Protein 3V2O (pdb70)

Foldseek 3Di:
DDLLVCLLVLVVPVNVVVVVVDVQQQPADPQQDGSLLSNLLNLNLVSNVVSVVVDYDQQGATPQRHGSLLSNLLVLSLSSNVVSLVVVHDQADAGNVQDGSLQSNLVNLNQSSNLVSVVSPHDQCDDGPVRDGSLRSNVVVVSVSNNCSNVVSVVVVD/DDDDDDDDDDD

CATH classification: 1.25.40.20

Solvent-accessible surface area: 8352 Å² total; per-residue (Å²): 129,60,10,18,55,4,0,7,99,28,68,67,133,134,0,31,81,77,32,147,90,106,122,14,10,51,93,77,37,97,95,15,8,2,0,2,0,29,0,0,8,80,21,48,82,66,0,0,86,45,0,40,136,68,51,7,52,21,103,66,53,7,144,11,89,36,18,1,3,5,1,0,0,11,102,22,73,40,89,0,0,84,36,0,18,105,50,55,19,80,14,44,66,59,14,185,43,20,1,10,3,4,2,0,0,0,46,30,70,44,42,53,1,0,94,30,0,8,140,49,47,3,59,4,67,52,95,11,146,25,45,17,27,3,28,61,4,0,83,83,67,45,59,190,71,0,24,110,22,0,84,32,47,43,133,168,119,180,106,17,101,22,44,153,8,49,88,99,180

Organism: Homo sapiens (NCBI:txid9606)

Nearest PDB structures (foldseek):
  4lg6-assembly1_A  TM=1.005E+00  e=7.736E-24  Homo sapiens
  4qqi-assembly1_A  TM=9.821E-01  e=3.806E-22  Homo sapiens
  3uxg-assembly1_A  TM=9.848E-01  e=5.861E-18  Homo sapiens
  3v30-assembly1_A  TM=9.761E-01  e=9.876E-17  Homo sapiens
  5op1-assembly1_A  TM=9.640E-01  e=2.325E-11  synthetic construct

GO terms:
  GO:0043254 regulation of protein-containing complex assembly (P, IDA)
  GO:0031625 ubiquitin protein ligase binding (F, IDA)
  GO:0042826 histone deacetylase binding (F, IDA)
  GO:1990393 3M complex (C, IDA)
  GO:0050750 low-density lipoprotein particle receptor binding (F, IPI)
  GO:0005515 protein binding (F, IPI)
  GO:0042826 histone deacetylase binding (F, IPI)
  GO:0005886 plasma membrane (C, IDA)
  GO:0005829 cytosol (C, IDA)
  GO:0016020 membrane (C, IDA)
  GO:0032991 protein-containing complex (C, IDA)
  GO:0019901 protein kinase binding 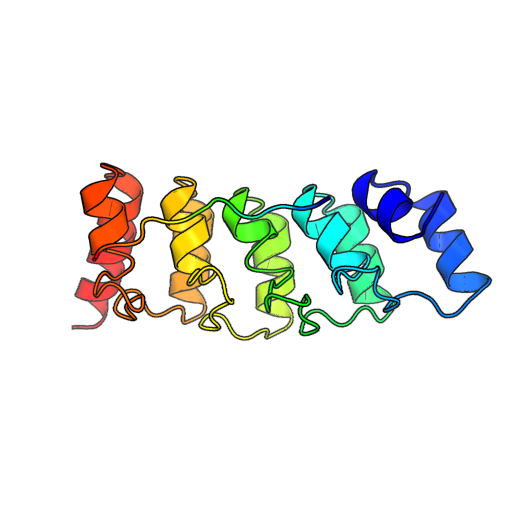(F, IPI)

Structure (mmCIF, N/CA/C/O backbone):
data_3V2O
#
_entry.id   3V2O
#
_cell.length_a   38.266
_cell.length_b   49.569
_cell.length_c   41.059
_cell.angle_alpha   90.000
_cell.angle_beta   97.520
_cell.angle_gamma   90.000
#
_symmetry.space_group_name_H-M   'P 1 21 1'
#
loop_
_entity.id
_entity.type
_entity.pdbx_description
1 polymer 'Ankyrin repeat family A protein 2'
2 polymer 'Low-density lipoprotein receptor-related protein 2'
3 water water
#
loop_
_atom_site.group_PDB
_atom_site.id
_atom_site.type_symbol
_atom_site.label_atom_id
_atom_site.label_alt_id
_atom_site.label_comp_id
_atom_site.label_asym_id
_atom_site.label_entity_id
_atom_site.label_seq_id
_atom_site.pdbx_PDB_ins_code
_atom_site.Cartn_x
_atom_site.Cartn_y
_atom_site.Cartn_z
_atom_site.occupancy
_atom_site.B_iso_or_equiv
_atom_site.auth_seq_id
_atom_site.auth_comp_id
_atom_site.auth_asym_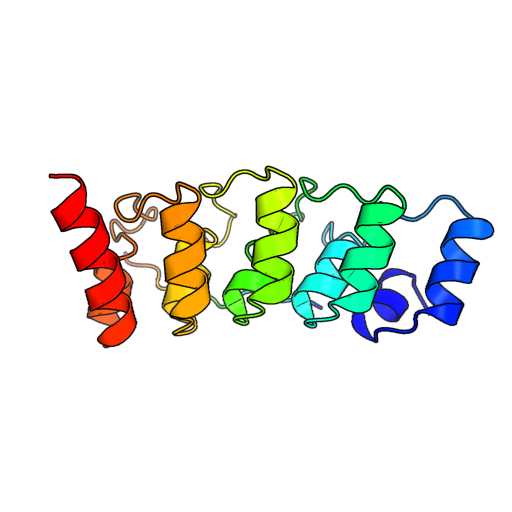id
_atom_site.auth_atom_id
_atom_site.pdbx_PDB_model_num
ATOM 1 N N . LEU A 1 21 ? 10.252 2.710 27.499 1.00 48.19 151 LEU A N 1
ATOM 2 C CA . LEU A 1 21 ? 9.398 2.578 26.276 1.00 47.25 151 LEU A CA 1
ATOM 3 C C . LEU A 1 21 ? 8.171 3.470 26.366 1.00 46.20 151 LEU A C 1
ATOM 4 O O . LEU A 1 21 ? 7.471 3.479 27.389 1.00 45.95 151 LEU A O 1
ATOM 9 N N . SER A 1 22 ? 7.908 4.204 25.286 1.00 44.94 152 SER A N 1
ATOM 10 C CA . SER A 1 22 ? 6.791 5.129 25.246 1.00 43.56 152 SER A CA 1
ATOM 11 C C . SER A 1 22 ? 5.497 4.391 25.530 1.00 41.91 152 SER A C 1
ATOM 12 O O . SER A 1 22 ? 5.404 3.180 25.322 1.00 41.84 152 SER A O 1
ATOM 15 N N . VAL A 1 23 ? 4.501 5.120 26.013 1.00 40.40 153 VAL A N 1
ATOM 16 C CA . VAL A 1 23 ? 3.198 4.535 26.286 1.00 38.59 153 VAL A CA 1
ATOM 17 C C . VAL A 1 23 ? 2.580 3.919 25.014 1.00 37.69 153 VAL A C 1
ATOM 18 O O . VAL A 1 23 ? 1.856 2.924 25.081 1.00 36.99 153 VAL A O 1
ATOM 22 N N . HIS A 1 24 ? 2.902 4.490 23.858 1.00 36.79 154 HIS A N 1
ATOM 23 C CA . HIS A 1 24 ? 2.410 3.971 22.576 1.00 36.31 154 HIS A CA 1
ATOM 24 C C . HIS A 1 24 ? 2.955 2.584 22.313 1.00 36.18 154 HIS A C 1
ATOM 25 O O . HIS A 1 24 ? 2.217 1.667 21.942 1.00 34.67 154 HIS A O 1
ATOM 32 N N . GLN A 1 25 ? 4.254 2.444 22.547 1.00 37.33 155 GLN A N 1
ATOM 33 C CA . GLN A 1 25 ? 4.938 1.186 22.367 1.00 37.79 155 GLN A CA 1
ATOM 34 C C . GLN A 1 25 ? 4.489 0.137 23.358 1.00 37.38 155 GLN A C 1
ATOM 35 O O . GLN A 1 25 ? 4.230 -0.999 22.965 1.00 37.45 155 GLN A O 1
ATOM 41 N N . LEU A 1 26 ? 4.364 0.514 24.629 1.00 36.82 156 LEU A N 1
ATOM 42 C CA . LEU A 1 26 ? 3.842 -0.421 25.629 1.00 36.53 156 LEU A CA 1
ATOM 43 C C . LEU A 1 26 ? 2.482 -0.944 25.203 1.00 35.12 156 LEU A C 1
ATOM 44 O O . LEU A 1 26 ? 2.228 -2.145 25.312 1.00 35.31 156 LEU A O 1
ATOM 49 N N . ALA A 1 27 ? 1.632 -0.052 24.681 1.00 34.04 157 ALA A N 1
ATOM 50 C CA . ALA A 1 27 ? 0.306 -0.420 24.199 1.00 33.16 157 ALA A CA 1
ATOM 51 C C . ALA A 1 27 ? 0.355 -1.403 23.021 1.00 33.08 157 ALA A C 1
ATOM 52 O O . ALA A 1 27 ? -0.338 -2.421 23.022 1.00 32.97 157 ALA A O 1
ATOM 54 N N . ALA A 1 28 ? 1.195 -1.103 22.033 1.00 33.24 158 ALA A N 1
ATOM 55 C CA . ALA A 1 28 ? 1.344 -1.930 20.846 1.00 33.69 158 ALA A CA 1
ATOM 56 C C . ALA A 1 28 ? 1.823 -3.344 21.168 1.00 34.03 158 ALA A C 1
ATOM 57 O O . ALA A 1 28 ? 1.490 -4.283 20.463 1.00 33.64 158 ALA A O 1
ATOM 59 N N . GLN A 1 29 ? 2.615 -3.487 22.225 1.00 35.09 159 GLN A N 1
ATOM 60 C CA . GLN A 1 29 ? 3.172 -4.793 22.599 1.00 36.65 159 GLN A CA 1
ATOM 61 C C . GLN A 1 29 ? 2.325 -5.572 23.604 1.00 36.79 159 GLN A C 1
ATOM 62 O O . GLN A 1 29 ? 2.619 -6.732 23.890 1.00 37.11 159 GLN A O 1
ATOM 68 N N . GLY A 1 30 ? 1.269 -4.948 24.119 1.00 36.55 160 GLY A N 1
ATOM 69 C CA . GLY A 1 30 ? 0.398 -5.599 25.096 1.00 37.71 160 GLY A CA 1
ATOM 70 C C . GLY A 1 30 ? 1.065 -5.800 26.450 1.00 38.72 160 GLY A C 1
ATOM 71 O O . GLY A 1 30 ? 0.785 -6.778 27.148 1.00 38.55 160 GLY A O 1
ATOM 72 N N . GLU A 1 31 ? 1.945 -4.864 26.802 1.00 39.47 161 GLU A N 1
ATOM 73 C CA . GLU A 1 31 ? 2.681 -4.867 28.067 1.00 41.17 161 GLU A CA 1
ATOM 74 C C . GLU A 1 31 ? 1.835 -4.294 29.196 1.00 41.17 161 GLU A C 1
ATOM 75 O O . GLU A 1 31 ? 2.076 -3.179 29.663 1.00 41.10 161 GLU A O 1
ATOM 81 N N . MET A 1 32 ? 0.867 -5.084 29.646 1.00 41.87 162 MET A N 1
ATOM 82 C CA . MET A 1 32 ? -0.147 -4.615 30.570 1.00 42.52 162 MET A CA 1
ATOM 83 C C . MET A 1 32 ? 0.436 -4.041 31.855 1.00 42.75 162 MET A C 1
ATOM 84 O O . MET A 1 32 ? -0.031 -3.011 32.317 1.00 42.90 162 MET A O 1
ATOM 89 N N . LEU A 1 33 ? 1.455 -4.689 32.427 1.00 43.25 163 LEU A N 1
ATOM 90 C CA . LEU A 1 33 ? 2.033 -4.207 33.688 1.00 43.33 163 LEU A CA 1
ATOM 91 C C . LEU A 1 33 ? 2.611 -2.815 33.575 1.00 43.11 163 LEU A C 1
ATOM 92 O O . LEU A 1 33 ? 2.176 -1.918 34.283 1.00 43.23 163 LEU A O 1
ATOM 97 N N . TYR A 1 34 ? 3.593 -2.651 32.690 1.00 43.23 164 TYR A N 1
ATOM 98 C CA . TYR A 1 34 ? 4.311 -1.386 32.508 1.00 43.35 164 TYR A CA 1
ATOM 99 C C . TYR A 1 34 ? 3.396 -0.267 32.057 1.00 42.84 164 TYR A C 1
ATOM 100 O O . TYR A 1 34 ? 3.643 0.902 32.356 1.00 42.36 164 TYR A O 1
ATOM 109 N N . LEU A 1 35 ? 2.373 -0.633 31.292 1.00 42.28 165 LEU A N 1
ATOM 110 C CA . LEU A 1 35 ? 1.400 0.326 30.807 1.00 42.22 165 LEU A CA 1
ATOM 111 C C . LEU A 1 35 ? 0.492 0.798 31.940 1.00 42.83 165 LEU A C 1
ATOM 112 O O . LEU A 1 35 ? 0.211 1.985 32.062 1.00 42.73 165 LEU A O 1
ATOM 117 N N . ALA A 1 36 ? 0.041 -0.131 32.772 1.00 43.89 166 ALA A N 1
ATOM 118 C CA . ALA A 1 36 ? -0.801 0.222 33.909 1.00 45.10 166 ALA A CA 1
ATOM 119 C C . ALA A 1 36 ? -0.051 1.076 34.920 1.00 46.39 166 ALA A C 1
ATOM 120 O O . ALA A 1 36 ? -0.645 1.935 35.576 1.00 46.63 166 ALA A O 1
ATOM 122 N N . THR A 1 37 ? 1.252 0.825 35.041 1.00 47.98 167 THR A N 1
ATOM 123 C CA . THR A 1 37 ? 2.139 1.590 35.922 1.00 49.18 167 THR A CA 1
ATOM 124 C C . THR A 1 37 ? 2.246 3.036 35.451 1.00 50.11 167 THR A C 1
ATOM 125 O O . THR A 1 37 ? 2.148 3.978 36.250 1.00 50.33 167 THR A O 1
ATOM 129 N N . ARG A 1 38 ? 2.441 3.192 34.144 1.00 50.77 168 ARG A N 1
ATOM 130 C CA . ARG A 1 38 ? 2.704 4.488 33.542 1.00 51.85 168 ARG A CA 1
ATOM 131 C C . ARG A 1 38 ? 1.504 5.435 33.626 1.00 52.09 168 ARG A C 1
ATOM 132 O O . ARG A 1 38 ? 1.678 6.645 33.772 1.00 52.23 168 ARG A O 1
ATOM 140 N N . ILE A 1 39 ? 0.296 4.879 33.542 1.00 52.53 169 ILE A N 1
ATOM 141 C CA . ILE A 1 39 ? -0.932 5.672 33.643 1.00 53.07 169 ILE A CA 1
ATOM 142 C C . ILE A 1 39 ? -1.103 6.246 35.052 1.00 54.17 169 ILE A C 1
ATOM 143 O O . ILE A 1 39 ? -1.776 7.256 35.231 1.00 54.54 169 ILE A O 1
ATOM 148 N N . GLU A 1 40 ? -0.481 5.602 36.039 1.00 55.44 170 GLU A N 1
ATOM 149 C CA . GLU A 1 40 ? -0.440 6.099 37.422 1.00 56.58 170 GLU A CA 1
ATOM 150 C C . GLU A 1 40 ? 0.490 7.304 37.548 1.00 57.03 170 GLU A C 1
ATOM 151 O O . GLU A 1 40 ? 0.070 8.383 37.955 1.00 57.25 170 GLU A O 1
ATOM 157 N N . GLN A 1 41 ? 1.760 7.094 37.196 1.00 57.36 171 GLN A N 1
ATOM 158 C CA . GLN A 1 41 ? 2.823 8.087 37.365 1.00 57.84 171 GLN A CA 1
ATOM 159 C C . GLN A 1 41 ? 2.507 9.432 36.706 1.00 57.66 171 GLN A C 1
ATOM 160 O O . GLN A 1 41 ? 2.720 10.491 37.305 1.00 58.30 171 GLN A O 1
ATOM 162 N N . GLU A 1 42 ? 1.992 9.381 35.480 1.00 57.00 172 GLU A N 1
ATOM 163 C CA . GLU A 1 42 ? 1.722 10.586 34.703 1.00 56.63 172 GLU A CA 1
ATOM 164 C C . GLU A 1 42 ? 0.342 10.500 34.042 1.00 55.64 172 GLU A C 1
ATOM 165 O O . GLU A 1 42 ? -0.174 9.400 33.824 1.00 55.55 172 GLU A O 1
ATOM 171 N N . ASN A 1 43 ? -0.268 11.650 33.751 1.00 54.71 173 ASN A N 1
ATOM 172 C CA . ASN A 1 43 ? -1.509 11.656 32.975 1.00 53.47 173 ASN A CA 1
ATOM 173 C C . ASN A 1 43 ? -1.186 11.677 31.483 1.00 52.12 173 ASN A C 1
ATOM 174 O O . ASN A 1 43 ? -1.038 12.749 30.878 1.00 52.56 173 ASN A O 1
ATOM 179 N N . VAL A 1 44 ? -1.074 10.485 30.901 1.00 50.00 174 VAL A N 1
ATOM 180 C CA . VAL A 1 44 ? -0.611 10.343 29.522 1.00 48.27 174 VAL A CA 1
ATOM 181 C C . VAL A 1 44 ? -1.498 9.434 28.678 1.00 46.72 174 VAL A C 1
ATOM 182 O O . VAL A 1 44 ? -1.146 9.103 27.548 1.00 46.38 174 VAL A O 1
ATOM 186 N N . ILE A 1 45 ? -2.644 9.034 29.214 1.00 45.19 175 ILE A N 1
ATOM 187 C CA . ILE A 1 45 ? -3.497 8.096 28.504 1.00 43.95 175 ILE A CA 1
ATOM 188 C C . ILE A 1 45 ? -3.899 8.576 27.086 1.00 42.94 175 ILE A C 1
ATOM 189 O O . ILE A 1 45 ? -3.963 7.777 26.153 1.00 42.42 175 ILE A O 1
ATOM 194 N N . ASN A 1 46 ? -4.137 9.872 26.920 1.00 42.18 176 ASN A N 1
ATOM 195 C CA . ASN A 1 46 ? -4.556 10.380 25.621 1.00 41.37 176 ASN A CA 1
ATOM 196 C C . ASN A 1 46 ? -3.472 11.152 24.900 1.00 41.26 176 ASN A C 1
ATOM 197 O O . ASN A 1 46 ? -3.743 11.838 23.916 1.00 41.16 176 ASN A O 1
ATOM 202 N N . HIS A 1 47 ? -2.243 11.025 25.382 1.00 41.11 177 HIS A N 1
ATOM 203 C CA . HIS A 1 47 ? -1.113 11.685 24.752 1.00 41.69 177 HIS A CA 1
ATOM 204 C C . HIS A 1 47 ? -0.899 11.150 23.353 1.00 41.11 177 HIS A C 1
ATOM 205 O O . HIS A 1 47 ? -0.816 9.941 23.143 1.00 40.86 177 HIS A O 1
ATOM 212 N N . THR A 1 48 ? -0.832 12.069 22.399 1.00 40.61 178 THR A N 1
ATOM 213 C CA . THR A 1 48 ? -0.622 11.713 21.017 1.00 40.30 178 THR A CA 1
ATOM 214 C C . THR A 1 48 ? 0.865 11.717 20.695 1.00 40.32 178 THR A C 1
ATOM 215 O O . THR A 1 48 ? 1.654 12.423 21.335 1.00 40.88 178 THR A O 1
ATOM 219 N N . ASP A 1 49 ? 1.255 10.904 19.721 1.00 39.53 179 ASP A N 1
ATOM 220 C CA . ASP A 1 49 ? 2.603 10.968 19.168 1.00 38.88 179 ASP A CA 1
ATOM 221 C C . ASP A 1 49 ? 2.627 11.950 17.997 1.00 38.45 179 ASP A C 1
ATOM 222 O O . ASP A 1 49 ? 1.645 12.646 17.743 1.00 38.10 179 ASP A O 1
ATOM 227 N N . GLU A 1 50 ? 3.739 11.990 17.275 1.00 38.76 180 GLU A N 1
ATOM 228 C CA . GLU A 1 50 ? 3.918 12.947 16.185 1.00 38.64 180 GLU A CA 1
ATOM 229 C C . GLU A 1 50 ? 2.855 12.853 15.081 1.00 38.24 180 GLU A C 1
ATOM 230 O O . GLU A 1 50 ? 2.591 13.829 14.371 1.00 38.46 180 GLU A O 1
ATOM 232 N N . GLU A 1 51 ? 2.245 11.683 14.939 1.00 37.17 181 GLU A N 1
ATOM 233 C CA . GLU A 1 51 ? 1.297 11.448 13.860 1.00 36.85 181 GLU A CA 1
ATOM 234 C C . GLU A 1 51 ? -0.142 11.505 14.402 1.00 35.58 181 GLU A C 1
ATOM 235 O O . GLU A 1 51 ? -1.126 11.189 13.704 1.00 34.69 181 GLU A O 1
ATOM 241 N N . GLY A 1 52 ? -0.239 11.949 15.657 1.00 34.72 182 GLY A N 1
ATOM 242 C CA . GLY A 1 52 ? -1.522 12.178 16.318 1.00 33.30 182 GLY A CA 1
ATOM 243 C C . GLY A 1 52 ? -2.152 10.919 16.864 1.00 31.87 182 GLY A C 1
ATOM 244 O O . GLY A 1 52 ? -3.312 10.933 17.271 1.00 31.46 182 GLY A O 1
ATOM 245 N N . PHE A 1 53 ? -1.380 9.835 16.889 1.00 31.16 183 PHE A N 1
ATOM 246 C CA . PHE A 1 53 ? -1.885 8.542 17.323 1.00 30.50 183 PHE A CA 1
ATOM 247 C C . PHE A 1 53 ? -1.885 8.438 18.840 1.00 29.61 183 PHE A C 1
ATOM 248 O O . PHE A 1 53 ? -0.905 8.748 19.487 1.00 29.20 183 PHE A O 1
ATOM 256 N N . THR A 1 54 ? -3.010 8.007 19.392 1.00 28.78 184 THR A N 1
ATOM 257 C CA . THR A 1 54 ? -3.144 7.785 20.815 1.00 28.03 184 THR A CA 1
ATOM 258 C C . THR A 1 54 ? -2.674 6.352 21.124 1.00 28.23 184 THR A C 1
ATOM 259 O O . THR A 1 54 ? -2.576 5.531 20.212 1.00 27.58 184 THR A O 1
ATOM 263 N N . PRO A 1 55 ? -2.351 6.044 22.402 1.00 28.45 185 PRO A N 1
ATOM 264 C CA . PRO A 1 55 ? -1.945 4.654 22.700 1.00 28.05 185 PRO A CA 1
ATOM 265 C C . PRO A 1 55 ? -3.008 3.661 22.272 1.00 27.33 185 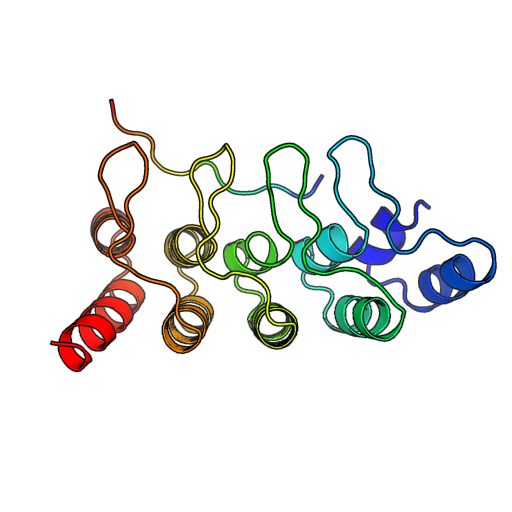PRO A C 1
ATOM 266 O O . PRO A 1 55 ? -2.687 2.579 21.785 1.00 26.34 185 PRO A O 1
ATOM 270 N N . LEU A 1 56 ? -4.270 4.040 22.455 1.00 26.48 186 LEU A N 1
ATOM 271 C CA . LEU A 1 56 ? -5.390 3.236 22.015 1.00 27.12 186 LEU A CA 1
ATOM 272 C C . LEU A 1 56 ? -5.321 2.888 20.528 1.00 26.99 186 LEU A C 1
ATOM 273 O O . LEU A 1 56 ? -5.685 1.774 20.128 1.00 26.28 186 LEU A O 1
ATOM 278 N N . MET A 1 57 ? -4.869 3.844 19.711 1.00 27.82 187 MET A N 1
ATOM 279 C CA . MET A 1 57 ? -4.797 3.620 18.272 1.00 28.28 187 MET A CA 1
ATOM 280 C C . MET A 1 57 ? -3.723 2.584 17.971 1.00 28.73 187 MET A C 1
ATOM 281 O O . MET A 1 57 ? -3.954 1.667 17.183 1.00 28.36 187 MET A O 1
ATOM 286 N N . TRP A 1 58 ? -2.564 2.729 18.621 1.00 29.09 188 TRP A N 1
ATOM 287 C CA . TRP A 1 58 ? -1.488 1.739 18.556 1.00 29.73 188 TRP A CA 1
ATOM 288 C C . TRP A 1 58 ? -1.910 0.329 18.998 1.00 29.79 188 TRP A C 1
ATOM 289 O O . TRP A 1 58 ? -1.461 -0.674 18.424 1.00 30.08 188 TRP A O 1
ATOM 300 N N . ALA A 1 59 ? -2.756 0.266 20.031 1.00 29.59 189 ALA A N 1
ATOM 301 C CA . ALA A 1 59 ? -3.235 -0.990 20.563 1.00 28.71 189 ALA A CA 1
ATOM 302 C C . ALA A 1 59 ? -4.188 -1.638 19.574 1.00 28.40 189 ALA A C 1
ATOM 303 O O . ALA A 1 59 ? -4.122 -2.852 19.347 1.00 27.73 189 ALA A O 1
ATOM 305 N N . ALA A 1 60 ? -5.083 -0.820 19.005 1.00 27.75 190 ALA A N 1
ATOM 306 C CA . ALA A 1 60 ? -6.033 -1.281 17.997 1.00 27.33 190 ALA A CA 1
ATOM 307 C C . ALA A 1 60 ? -5.275 -1.785 16.778 1.00 27.16 190 ALA A C 1
ATOM 308 O O . ALA A 1 60 ? -5.572 -2.862 16.254 1.00 27.17 190 ALA A O 1
ATOM 310 N N . ALA A 1 61 ? -4.249 -1.040 16.366 1.00 26.76 191 ALA A N 1
ATOM 311 C CA . ALA A 1 61 ? -3.487 -1.393 15.170 1.00 27.07 191 ALA A CA 1
ATOM 312 C C . ALA A 1 61 ? -2.795 -2.746 15.295 1.00 27.56 191 ALA A C 1
ATOM 313 O O . ALA A 1 61 ? -2.541 -3.410 14.285 1.00 27.72 191 ALA A O 1
ATOM 315 N N . HIS A 1 62 ? -2.482 -3.137 16.531 1.00 28.28 192 HIS A N 1
ATOM 316 C CA . HIS A 1 62 ? -1.750 -4.376 16.788 1.00 29.63 192 HIS A CA 1
ATOM 317 C C . HIS A 1 62 ? -2.607 -5.461 17.425 1.00 29.34 192 HIS A C 1
ATOM 318 O O . HIS A 1 62 ? -2.082 -6.457 17.914 1.00 30.19 192 HIS A O 1
ATOM 325 N N . GLY A 1 63 ? -3.923 -5.270 17.402 1.00 29.10 193 GLY A N 1
ATOM 326 C CA . GLY A 1 63 ? -4.860 -6.287 17.884 1.00 28.81 193 GLY A CA 1
ATOM 327 C C . GLY A 1 63 ? -4.638 -6.719 19.320 1.00 29.70 193 GLY A C 1
ATOM 328 O O . GLY A 1 63 ? -4.749 -7.904 19.652 1.00 29.61 193 GLY A O 1
ATOM 329 N N . GLN A 1 64 ? -4.338 -5.743 20.172 1.00 30.01 194 GLN A N 1
ATOM 330 C CA . GLN A 1 64 ? -4.142 -5.970 21.596 1.00 30.33 194 GLN A CA 1
ATOM 331 C C . GLN A 1 64 ? -5.467 -5.767 22.353 1.00 30.51 194 GLN A C 1
ATOM 332 O O . GLN A 1 64 ? -5.711 -4.711 22.942 1.00 30.60 194 GLN A O 1
ATOM 338 N N . ILE A 1 65 ? -6.315 -6.791 22.320 1.00 31.08 195 ILE A N 1
ATOM 339 C CA . ILE A 1 65 ? -7.649 -6.730 22.929 1.00 31.79 195 ILE A CA 1
ATOM 340 C C . ILE A 1 65 ? -7.548 -6.322 24.394 1.00 32.02 195 ILE A C 1
ATOM 341 O O . ILE A 1 65 ? -8.214 -5.396 24.822 1.00 31.92 195 ILE A O 1
ATOM 346 N N . ALA A 1 66 ? -6.677 -6.982 25.154 1.00 33.24 196 ALA A N 1
ATOM 347 C CA . ALA A 1 66 ? -6.605 -6.752 26.597 1.00 33.20 196 ALA A CA 1
ATOM 348 C C . ALA A 1 66 ? -6.267 -5.304 26.886 1.00 32.66 196 ALA A C 1
ATOM 349 O O . ALA A 1 66 ? -6.877 -4.670 27.748 1.00 32.69 196 ALA A O 1
ATOM 351 N N . VAL A 1 67 ? -5.317 -4.776 26.129 1.00 31.82 197 VAL A N 1
ATOM 352 C CA . VAL A 1 67 ? -4.875 -3.405 26.293 1.00 31.28 197 VAL A CA 1
ATOM 353 C C . VAL A 1 67 ? -5.957 -2.399 25.901 1.00 31.28 197 VAL A C 1
ATOM 354 O O . VAL A 1 67 ? -6.111 -1.373 26.558 1.00 30.89 197 VAL A O 1
ATOM 358 N N . VAL A 1 68 ? -6.689 -2.700 24.832 1.00 31.57 198 VAL A N 1
ATOM 359 C CA . VAL A 1 68 ? -7.738 -1.817 24.364 1.00 32.21 198 VAL A CA 1
ATOM 360 C C . VAL A 1 68 ? -8.757 -1.712 25.483 1.00 33.40 198 VAL A C 1
ATOM 361 O O . VAL A 1 68 ? -9.133 -0.609 25.873 1.00 33.49 198 VAL A O 1
ATOM 365 N N . GLU A 1 69 ? -9.141 -2.859 26.037 1.00 34.62 199 GLU A N 1
ATOM 366 C CA . GLU A 1 69 ? -10.056 -2.891 27.172 1.00 37.09 199 GLU A CA 1
ATOM 367 C C . GLU A 1 69 ? -9.540 -2.092 28.357 1.00 36.81 199 GLU A C 1
ATOM 368 O O . GLU A 1 69 ? -10.257 -1.261 28.893 1.00 38.17 199 GLU A O 1
ATOM 374 N N . PHE A 1 70 ? -8.299 -2.322 28.750 1.00 36.58 200 PHE A N 1
ATOM 375 C CA . PHE A 1 70 ? -7.700 -1.559 29.830 1.00 36.58 200 PHE A CA 1
ATOM 376 C C . PHE A 1 70 ? -7.753 -0.051 29.572 1.00 35.94 200 PHE A C 1
ATOM 377 O O . PHE A 1 70 ? -8.170 0.703 30.444 1.00 35.65 200 PHE A O 1
ATOM 385 N N . LEU A 1 71 ? -7.331 0.382 28.383 1.00 35.16 201 LEU A N 1
ATOM 386 C CA . LEU A 1 71 ? -7.305 1.808 28.041 1.00 34.59 201 LEU A CA 1
ATOM 387 C C . LEU A 1 71 ? -8.697 2.459 28.070 1.00 34.86 201 LEU A C 1
ATOM 388 O O . LEU A 1 71 ? -8.874 3.536 28.647 1.00 35.23 201 LEU A O 1
ATOM 393 N N . LEU A 1 72 ? -9.677 1.812 27.450 1.00 34.67 202 LEU A N 1
ATOM 394 C CA . LEU A 1 72 ? -11.037 2.348 27.423 1.00 35.21 202 LEU A CA 1
ATOM 395 C C . LEU A 1 72 ? -11.606 2.455 28.836 1.00 36.85 202 LEU A C 1
ATOM 396 O O . LEU A 1 72 ? -12.287 3.433 29.176 1.00 36.87 202 LEU A O 1
ATOM 401 N N . GLN A 1 73 ? -11.308 1.447 29.655 1.00 38.00 203 GLN A N 1
ATOM 402 C CA . GLN A 1 73 ? -11.739 1.424 31.047 1.00 39.51 203 GLN A CA 1
ATOM 403 C C . GLN A 1 73 ? -11.064 2.485 31.891 1.00 39.50 203 GLN A C 1
ATOM 404 O O . GLN A 1 73 ? -11.599 2.865 32.927 1.00 40.41 203 GLN A O 1
ATOM 410 N N . ASN A 1 74 ? -9.918 2.983 31.434 1.00 38.79 204 ASN A N 1
ATOM 411 C CA . ASN A 1 74 ? -9.159 3.982 32.179 1.00 38.95 204 ASN A CA 1
ATOM 412 C C . ASN A 1 74 ? -9.056 5.382 31.560 1.00 38.77 204 ASN A C 1
ATOM 413 O O . ASN A 1 74 ? -8.140 6.146 31.880 1.00 38.96 204 ASN A O 1
ATOM 418 N N . GLY A 1 75 ? -10.026 5.732 30.717 1.00 37.97 205 GLY A N 1
ATOM 419 C CA . GLY A 1 75 ? -10.182 7.114 30.252 1.00 38.12 205 GLY A CA 1
ATOM 420 C C . GLY A 1 75 ? -9.741 7.458 28.841 1.00 37.82 205 GLY A C 1
ATOM 421 O O . GLY A 1 75 ? -9.792 8.632 28.452 1.00 38.06 205 GLY A O 1
ATOM 422 N N . ALA A 1 76 ? -9.318 6.453 28.071 1.00 37.15 206 ALA A N 1
ATOM 423 C CA . ALA A 1 76 ? -8.864 6.676 26.691 1.00 36.37 206 ALA A CA 1
ATOM 424 C C . ALA A 1 76 ? -10.037 7.049 25.793 1.00 35.83 206 ALA A C 1
ATOM 425 O O . ALA A 1 76 ? -11.059 6.360 25.782 1.00 35.71 206 ALA A O 1
ATOM 427 N N . ASP A 1 77 ? -9.872 8.134 25.045 1.00 35.44 207 ASP A N 1
ATOM 428 C CA . ASP A 1 77 ? -10.915 8.634 24.150 1.00 35.21 207 ASP A CA 1
ATOM 429 C C . ASP A 1 77 ? -10.838 7.937 22.789 1.00 34.20 207 ASP A C 1
ATOM 430 O O . ASP A 1 77 ? -9.864 8.120 22.063 1.00 33.56 207 ASP A O 1
ATOM 435 N N . PRO A 1 78 ? -11.870 7.132 22.452 1.00 33.75 208 PRO A N 1
ATOM 436 C CA . PRO A 1 78 ? -11.935 6.375 21.202 1.00 33.80 208 PRO A CA 1
ATOM 437 C C . PRO A 1 78 ? -12.250 7.229 19.964 1.00 33.92 208 PRO A C 1
ATOM 438 O O . PRO A 1 78 ? -12.081 6.767 18.832 1.00 33.34 208 PRO A O 1
ATOM 442 N N . GLN A 1 79 ? -12.698 8.461 20.175 1.00 34.74 209 GLN A N 1
ATOM 443 C CA . GLN A 1 79 ? -13.071 9.330 19.069 1.00 35.10 209 GLN A CA 1
ATOM 444 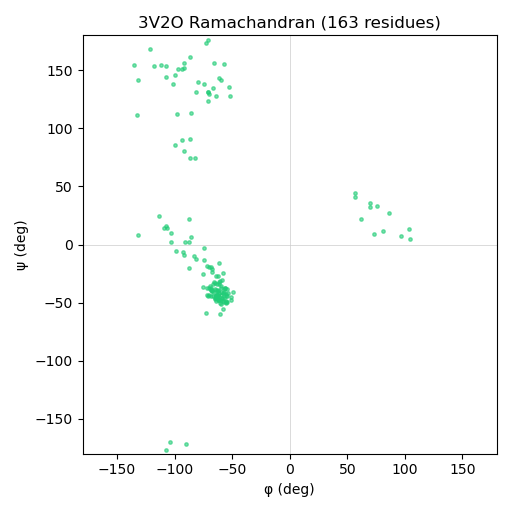C C . GLN A 1 79 ? -11.934 10.210 18.577 1.00 34.71 209 GLN A C 1
ATOM 445 O O . GLN A 1 79 ? -12.073 10.848 17.542 1.00 34.93 209 GLN A O 1
ATOM 451 N N . LEU A 1 80 ? -10.812 10.233 19.299 1.00 34.20 210 LEU A N 1
ATOM 452 C CA . LEU A 1 80 ? -9.651 11.028 18.885 1.00 34.17 210 LEU A CA 1
ATOM 453 C C . LEU A 1 80 ? -9.035 10.507 17.604 1.00 33.65 210 LEU A C 1
ATOM 454 O O . LEU A 1 80 ? -8.849 9.310 17.450 1.00 33.03 210 LEU A O 1
ATOM 459 N N . LEU A 1 81 ? -8.714 11.410 16.683 1.00 33.73 211 LEU A N 1
ATOM 460 C CA . LEU A 1 81 ? -8.244 10.993 15.364 1.00 33.44 211 LEU A CA 1
ATOM 461 C C . LEU A 1 81 ? -6.790 11.346 15.138 1.00 33.46 211 LEU A C 1
ATOM 462 O O . LEU A 1 81 ? -6.272 12.272 15.741 1.00 33.81 211 LEU A O 1
ATOM 467 N N . GLY A 1 82 ? -6.142 10.595 14.258 1.00 33.37 212 GLY A N 1
ATOM 468 C CA . GLY A 1 82 ? -4.781 10.904 13.835 1.00 33.65 212 GLY A CA 1
ATOM 469 C C . GLY A 1 82 ? -4.748 12.141 12.946 1.00 34.68 212 GLY A C 1
ATOM 470 O O . GLY A 1 82 ? -5.789 12.713 12.605 1.00 34.26 212 GLY A O 1
ATOM 471 N N . LYS A 1 83 ? -3.537 12.548 12.580 1.00 35.30 213 LYS A N 1
ATOM 472 C CA . LYS A 1 83 ? -3.293 13.743 11.781 1.00 36.62 213 LYS A CA 1
ATOM 473 C C . LYS A 1 83 ? -3.992 13.652 10.414 1.00 36.02 213 LYS A C 1
ATOM 474 O O . LYS A 1 83 ? -4.561 14.640 9.932 1.00 36.46 213 LYS A O 1
ATOM 480 N N . GLY A 1 84 ? -3.947 12.461 9.813 1.00 34.93 214 GLY A N 1
ATOM 481 C CA . GLY A 1 84 ? -4.640 12.182 8.557 1.00 34.22 214 GLY A CA 1
ATOM 482 C C . GLY A 1 84 ? -6.069 11.734 8.783 1.00 33.54 214 GLY A C 1
ATOM 483 O O . GLY A 1 84 ? -6.654 11.084 7.918 1.00 32.88 214 GLY A O 1
ATOM 484 N N . ARG A 1 85 ? -6.616 12.089 9.948 1.00 32.82 215 ARG A N 1
ATOM 485 C CA . ARG A 1 85 ? -7.951 11.664 10.401 1.00 32.59 215 ARG A CA 1
ATOM 486 C C . ARG A 1 85 ? -8.130 10.138 10.589 1.00 31.13 215 ARG A C 1
ATOM 487 O O . ARG A 1 85 ? -9.258 9.635 10.588 1.00 30.50 215 ARG A O 1
ATOM 495 N N . GLU A 1 86 ? -7.027 9.413 10.765 1.00 30.34 216 GLU A N 1
ATOM 496 C CA . GLU A 1 86 ? -7.076 7.980 11.101 1.00 29.87 216 GLU A CA 1
ATOM 497 C C . GLU A 1 86 ? -7.814 7.747 12.412 1.00 29.08 216 GLU A C 1
ATOM 498 O O . GLU A 1 86 ? -7.666 8.523 13.345 1.00 30.10 216 GLU A O 1
ATOM 504 N N . SER A 1 87 ? -8.597 6.674 12.484 1.00 27.71 217 SER A N 1
ATOM 505 C CA . SER A 1 87 ? -9.316 6.313 13.698 1.00 26.12 217 SER A CA 1
ATOM 506 C C . SER A 1 87 ? -8.852 4.943 14.206 1.00 25.49 217 SER A C 1
ATOM 507 O O . SER A 1 87 ? -8.372 4.108 13.422 1.00 25.28 217 SER A O 1
ATOM 510 N N . ALA A 1 88 ? -8.979 4.727 15.515 1.00 24.97 218 ALA A N 1
ATOM 511 C CA . ALA A 1 88 ? -8.805 3.399 16.118 1.00 24.58 218 ALA A CA 1
ATOM 512 C C . ALA A 1 88 ? -9.697 2.366 15.432 1.00 24.17 218 ALA A C 1
ATOM 513 O O . ALA A 1 88 ? -9.268 1.240 15.202 1.00 23.69 218 ALA A O 1
ATOM 515 N N . LEU A 1 89 ? -10.944 2.746 15.129 1.00 23.73 219 LEU A N 1
ATOM 516 C CA . LEU A 1 89 ? -11.858 1.867 14.401 1.00 23.69 219 LEU A CA 1
ATOM 517 C C . LEU A 1 89 ? -11.311 1.433 13.016 1.00 23.30 219 LEU A C 1
ATOM 518 O O . LEU A 1 89 ? -11.225 0.248 12.721 1.00 22.53 219 LEU A O 1
ATOM 523 N N . SER A 1 90 ? -10.960 2.383 12.160 1.00 23.08 220 SER A N 1
ATOM 524 C CA A SER A 1 90 ? -10.450 2.022 10.856 0.50 23.23 220 SER A CA 1
ATOM 525 C CA B SER A 1 90 ? -10.401 2.054 10.853 0.50 22.56 220 SER A CA 1
ATOM 526 C C . SER A 1 90 ? -9.177 1.144 10.967 1.00 23.11 220 SER A C 1
ATOM 527 O O . SER A 1 90 ? -9.027 0.188 10.217 1.00 22.68 220 SER A O 1
ATOM 532 N N . LEU A 1 91 ? -8.306 1.450 11.922 1.00 23.18 221 LEU A N 1
ATOM 533 C CA . LEU A 1 91 ? -7.065 0.669 12.105 1.00 24.12 221 LEU A CA 1
ATOM 534 C C . LEU A 1 91 ? -7.402 -0.788 12.471 1.00 24.29 221 LEU A C 1
ATOM 535 O O . LEU A 1 91 ? -6.823 -1.728 11.930 1.00 25.56 221 LEU A O 1
ATOM 540 N N . ALA A 1 92 ? -8.350 -0.977 13.386 1.00 23.63 222 ALA A N 1
ATOM 541 C CA . ALA A 1 92 ? -8.749 -2.320 13.761 1.00 23.10 222 ALA A CA 1
ATOM 542 C C . ALA A 1 92 ? -9.510 -3.006 12.607 1.00 23.36 222 ALA A C 1
ATOM 543 O O . ALA A 1 92 ? -9.379 -4.218 12.398 1.00 22.14 222 ALA A O 1
ATOM 545 N N . CYS A 1 93 ? -10.330 -2.236 11.884 1.00 23.44 223 CYS A N 1
ATOM 546 C CA . CYS A 1 93 ? -11.069 -2.747 10.725 1.00 24.24 223 CYS A CA 1
ATOM 547 C C . CYS A 1 93 ? -10.174 -3.231 9.606 1.00 24.31 223 CYS A C 1
ATOM 548 O O . CYS A 1 93 ? -10.461 -4.224 8.939 1.00 24.07 223 CYS A O 1
ATOM 551 N N . SER A 1 94 ? -9.106 -2.489 9.372 1.00 25.36 224 SER A N 1
ATOM 552 C CA . SER A 1 94 ? -8.190 -2.833 8.294 1.00 26.55 224 SER A CA 1
ATOM 553 C C . SER A 1 94 ? -7.468 -4.171 8.490 1.00 27.09 224 SER A C 1
ATOM 554 O O . SER A 1 94 ? -7.041 -4.801 7.511 1.00 27.21 224 SER A O 1
ATOM 557 N N . LYS A 1 95 ? -7.296 -4.567 9.751 1.00 27.30 225 LYS A N 1
ATOM 558 C CA . LYS A 1 95 ? -6.638 -5.830 10.116 1.00 27.66 225 LYS A CA 1
ATOM 559 C C . LYS A 1 95 ? -7.615 -6.970 10.453 1.00 27.60 225 LYS A C 1
ATOM 560 O O . LYS A 1 95 ? -7.221 -8.103 10.703 1.00 28.06 225 LYS A O 1
ATOM 566 N N . GLY A 1 96 ? -8.899 -6.666 10.486 1.00 26.99 226 GLY A N 1
ATOM 567 C CA . GLY A 1 96 ? -9.872 -7.675 10.861 1.00 26.93 226 GLY A CA 1
ATOM 568 C C . GLY A 1 96 ? -9.840 -8.091 12.318 1.00 27.45 226 GLY A C 1
ATOM 569 O O . GLY A 1 96 ? -10.060 -9.254 12.615 1.00 27.86 226 GLY A O 1
ATOM 570 N N . TYR A 1 97 ? -9.564 -7.153 13.222 1.00 27.53 227 TYR A N 1
ATOM 571 C CA . TYR A 1 97 ? -9.557 -7.428 14.657 1.00 28.15 227 TYR A CA 1
ATOM 572 C C . TYR A 1 97 ? -11.000 -7.244 15.153 1.00 28.50 227 TYR A C 1
ATOM 573 O O . TYR A 1 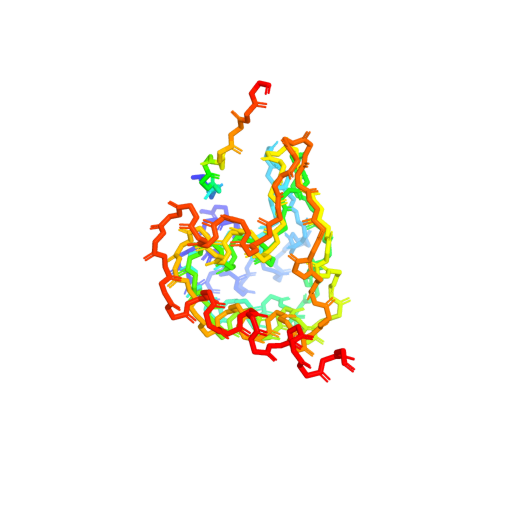97 ? -11.335 -6.250 15.788 1.00 28.61 227 TYR A O 1
ATOM 582 N N . THR A 1 98 ? -11.849 -8.208 14.824 1.00 29.81 228 THR A N 1
ATOM 583 C CA . THR A 1 98 ? -13.288 -8.169 15.147 1.00 30.42 228 THR A CA 1
ATOM 584 C C . THR A 1 98 ? -13.645 -7.819 16.616 1.00 31.13 228 THR A C 1
ATOM 585 O O . THR A 1 98 ? -14.618 -7.091 16.886 1.00 30.43 228 THR A O 1
ATOM 589 N N . ASP A 1 99 ? -12.883 -8.360 17.571 1.00 31.61 229 ASP A N 1
ATOM 590 C CA . ASP A 1 99 ? -13.191 -8.133 18.984 1.00 31.71 229 ASP A CA 1
ATOM 591 C C . ASP A 1 99 ? -12.957 -6.686 19.409 1.00 30.37 229 ASP A C 1
ATOM 592 O O . ASP A 1 99 ? -13.719 -6.137 20.199 1.00 29.94 229 ASP A O 1
ATOM 597 N N . ILE A 1 100 ? -11.907 -6.071 18.871 1.00 28.68 230 ILE A N 1
ATOM 598 C CA . ILE A 1 100 ? -11.658 -4.646 19.082 1.00 27.43 230 ILE A CA 1
ATOM 599 C C . ILE A 1 100 ? -12.694 -3.768 18.358 1.00 26.76 230 ILE A C 1
ATOM 600 O O . ILE A 1 100 ? -13.099 -2.740 18.876 1.00 26.79 230 ILE A O 1
ATOM 605 N N . VAL A 1 101 ? -13.142 -4.191 17.185 1.00 26.75 231 VAL A N 1
ATOM 606 C CA . VAL A 1 101 ? -14.091 -3.403 16.419 1.00 26.79 231 VAL A CA 1
ATOM 607 C C . VAL A 1 101 ? -15.395 -3.326 17.230 1.00 28.39 231 VAL A C 1
ATOM 608 O O . VAL A 1 101 ? -15.953 -2.245 17.400 1.00 28.58 231 VAL A O 1
ATOM 612 N N . LYS A 1 102 ? -15.833 -4.462 17.757 1.00 29.53 232 LYS A N 1
ATOM 613 C CA . LYS A 1 102 ? -17.052 -4.510 18.574 1.00 31.64 232 LYS A CA 1
ATOM 614 C C . LYS A 1 102 ? -16.951 -3.527 19.725 1.00 32.02 232 LYS A C 1
ATOM 615 O O . LYS A 1 102 ? -17.845 -2.720 19.924 1.00 32.65 232 LYS A O 1
ATOM 621 N N . MET A 1 103 ? -15.843 -3.588 20.468 1.00 32.85 233 MET A N 1
ATOM 622 C CA . MET A 1 103 ? -15.634 -2.739 21.648 1.00 33.60 233 MET A CA 1
ATOM 623 C C . MET A 1 103 ? -15.742 -1.270 21.286 1.00 33.18 233 MET A C 1
ATOM 624 O O . MET A 1 103 ? -16.421 -0.509 21.973 1.00 34.07 233 MET A O 1
ATOM 629 N N . LEU A 1 104 ? -15.093 -0.888 20.194 1.00 32.38 234 LEU A N 1
ATOM 630 C CA . LEU A 1 104 ? -15.065 0.497 19.757 1.00 31.87 234 LEU A CA 1
ATOM 631 C C . LEU A 1 104 ? -16.401 0.928 19.196 1.00 32.66 234 LEU A C 1
ATOM 632 O O . LEU A 1 104 ? -16.821 2.054 19.431 1.00 33.58 234 LEU A O 1
ATOM 637 N N . LEU A 1 105 ? -17.081 0.039 18.475 1.00 33.72 235 LEU A N 1
ATOM 638 C CA . LEU A 1 105 ? -18.442 0.321 18.016 1.00 34.78 235 LEU A CA 1
ATOM 639 C C . LEU A 1 105 ? -19.335 0.559 19.202 1.00 36.68 235 LEU A C 1
ATOM 640 O O . LEU A 1 105 ? -20.235 1.414 19.159 1.00 37.71 235 LEU A O 1
ATOM 645 N N . ASP A 1 106 ? -19.087 -0.205 20.263 1.00 37.87 236 ASP A N 1
ATOM 646 C CA . ASP A 1 106 ? -19.860 -0.076 21.499 1.00 39.24 236 ASP A CA 1
ATOM 647 C C . ASP A 1 106 ? -19.566 1.226 22.251 1.00 39.18 236 ASP A C 1
ATOM 648 O O . ASP A 1 106 ? -20.372 1.657 23.061 1.00 40.01 236 ASP A O 1
ATOM 653 N N . CYS A 1 107 ? -18.435 1.865 21.954 1.00 38.19 237 CYS A N 1
ATOM 654 C CA . CYS A 1 107 ? -18.139 3.209 22.461 1.00 38.08 237 CYS A CA 1
ATOM 655 C C . CYS A 1 107 ? -18.995 4.275 21.796 1.00 38.05 237 CYS A C 1
ATOM 656 O O . CYS A 1 107 ? -19.119 5.382 22.308 1.00 38.75 237 CYS A O 1
ATOM 659 N N . GLY A 1 108 ? -19.578 3.957 20.646 1.00 37.48 238 GLY A N 1
ATOM 660 C CA . GLY A 1 108 ? -20.433 4.922 19.948 1.00 37.16 238 GLY A CA 1
ATOM 661 C C . GLY A 1 108 ? -19.688 5.879 19.025 1.00 35.83 238 GLY A C 1
ATOM 662 O O . GLY A 1 108 ? -20.147 7.002 18.783 1.00 36.01 238 GLY A O 1
ATOM 663 N N . VAL A 1 109 ? -18.539 5.435 18.517 1.00 34.95 239 VAL A N 1
ATOM 664 C CA . VAL A 1 109 ? -17.773 6.173 17.515 1.00 34.01 239 VAL A CA 1
ATOM 665 C C . VAL A 1 109 ? -18.581 6.246 16.223 1.00 33.74 239 VAL A C 1
ATOM 666 O O . VAL A 1 109 ? -19.439 5.397 15.996 1.00 33.37 239 VAL A O 1
ATOM 670 N N . ASP A 1 110 ? -18.293 7.247 15.387 1.00 33.77 240 ASP A N 1
ATOM 671 C CA . ASP A 1 110 ? -18.916 7.371 14.062 1.00 34.09 240 ASP A CA 1
ATOM 672 C C . ASP A 1 110 ? -18.367 6.295 13.146 1.00 32.90 240 ASP A C 1
ATOM 673 O O . ASP A 1 110 ? -17.157 6.105 13.052 1.00 33.52 240 ASP A O 1
ATOM 678 N N . VAL A 1 111 ? -19.260 5.592 12.468 1.00 32.03 241 VAL A N 1
ATOM 679 C CA . VAL A 1 111 ? -18.875 4.492 11.587 1.00 31.25 241 VAL A CA 1
ATOM 680 C C . VAL A 1 111 ? -18.558 4.966 10.166 1.00 30.71 241 VAL A C 1
ATOM 681 O O . VAL A 1 111 ? -17.835 4.295 9.428 1.00 30.58 241 VAL A O 1
ATOM 685 N N . ASN A 1 112 ? -19.043 6.152 9.811 1.00 30.61 242 ASN A N 1
ATOM 686 C CA . ASN A 1 112 ? -18.997 6.617 8.433 1.00 31.08 242 ASN A CA 1
ATOM 687 C C . ASN A 1 112 ? -17.981 7.723 8.139 1.00 31.85 242 ASN A C 1
ATOM 688 O O . ASN A 1 112 ? -18.038 8.355 7.086 1.00 32.65 242 ASN A O 1
ATOM 693 N N . GLU A 1 113 ? -17.036 7.932 9.050 1.00 31.87 243 GLU A N 1
ATOM 694 C CA . GLU A 1 113 ? -16.059 8.996 8.891 1.00 32.38 243 GLU A CA 1
ATOM 695 C C . GLU A 1 113 ? -14.933 8.597 7.939 1.00 31.10 243 GLU A C 1
ATOM 696 O O . GLU A 1 113 ? -14.467 7.463 7.973 1.00 30.54 243 GLU A O 1
ATOM 702 N N . TYR A 1 114 ? -14.514 9.549 7.110 1.00 30.16 244 TYR A N 1
ATOM 703 C CA . TYR A 1 114 ? -13.445 9.394 6.122 1.00 30.20 244 TYR A CA 1
ATOM 704 C C . TYR A 1 114 ? -12.140 9.919 6.664 1.00 29.19 244 TYR A C 1
ATOM 705 O O . TYR A 1 114 ? -12.134 10.844 7.466 1.00 28.86 244 TYR A O 1
ATOM 714 N N . ASP A 1 115 ? -11.031 9.361 6.205 1.00 28.76 245 ASP A N 1
ATOM 715 C CA . ASP A 1 115 ? -9.739 9.958 6.506 1.00 28.74 245 ASP A CA 1
ATOM 716 C C . ASP A 1 115 ? -9.186 10.626 5.234 1.00 29.89 245 ASP A C 1
ATOM 717 O O . ASP A 1 115 ? -9.863 10.664 4.207 1.00 29.22 245 ASP A O 1
ATOM 722 N N . TRP A 1 116 ? -7.974 11.171 5.316 1.00 31.57 246 TRP A N 1
ATOM 723 C CA . TRP A 1 116 ? -7.324 11.823 4.168 1.00 33.49 246 TRP A CA 1
ATOM 724 C C . TRP A 1 116 ? -6.922 10.866 3.034 1.00 34.38 246 TRP A C 1
ATOM 725 O O . TRP A 1 116 ? -6.673 11.309 1.909 1.00 35.66 246 TRP A O 1
ATOM 736 N N . ASN A 1 117 ? -6.820 9.575 3.348 1.00 34.97 247 ASN A N 1
ATOM 737 C CA . ASN A 1 117 ? -6.471 8.505 2.390 1.00 35.57 247 ASN A CA 1
ATOM 738 C C . ASN A 1 117 ? -7.769 8.049 1.700 1.00 35.43 247 ASN A C 1
ATOM 739 O O . ASN A 1 117 ? -7.793 7.119 0.894 1.00 36.56 247 ASN A O 1
ATOM 744 N N . GLY A 1 118 ? -8.859 8.755 1.988 1.00 34.80 248 GLY A N 1
ATOM 745 C CA . GLY A 1 118 ? -10.151 8.447 1.390 1.00 33.54 248 GLY A CA 1
ATOM 746 C C . GLY A 1 118 ? -10.836 7.199 1.915 1.00 32.57 248 GLY A C 1
ATOM 747 O O . GLY A 1 118 ? -11.863 6.775 1.359 1.00 33.10 248 GLY A O 1
ATOM 748 N N . GLY A 1 119 ? -10.289 6.613 2.985 1.00 30.76 249 GLY A N 1
ATOM 749 C CA . GLY A 1 119 ? -10.816 5.365 3.543 1.00 28.44 249 GLY A CA 1
ATOM 750 C C . GLY A 1 119 ? -11.805 5.626 4.649 1.00 27.13 249 GLY A C 1
ATOM 751 O O . GLY A 1 119 ? -11.716 6.660 5.309 1.00 27.09 249 GLY A O 1
ATOM 752 N N . THR A 1 120 ? -12.755 4.699 4.804 1.00 25.88 250 THR A N 1
ATOM 753 C CA . THR A 1 120 ? -13.700 4.617 5.918 1.00 25.30 250 THR A CA 1
ATOM 754 C C . THR A 1 120 ? -13.468 3.240 6.547 1.00 24.97 250 THR A C 1
ATOM 755 O O . THR A 1 120 ? -12.745 2.424 5.949 1.00 25.54 250 THR A O 1
ATOM 759 N N . PRO A 1 121 ? -14.041 2.974 7.746 1.00 24.28 251 PRO A N 1
ATOM 760 C CA . PRO A 1 121 ? -13.917 1.647 8.377 1.00 23.98 251 PRO A CA 1
ATOM 761 C C . PRO A 1 121 ? -14.446 0.519 7.477 1.00 23.86 251 PRO A C 1
ATOM 762 O O . PRO A 1 121 ? -13.827 -0.540 7.409 1.00 24.14 251 PRO A O 1
ATOM 766 N N . LEU A 1 122 ? -15.571 0.748 6.792 1.00 23.23 252 LEU A N 1
ATOM 767 C CA . LEU A 1 122 ? -16.101 -0.246 5.873 1.00 23.39 252 LEU A CA 1
ATOM 768 C C . LEU A 1 122 ? -15.185 -0.535 4.689 1.00 23.48 252 LEU A C 1
ATOM 769 O O . LEU A 1 122 ? -15.008 -1.686 4.330 1.00 24.17 252 LEU A O 1
ATOM 774 N N . LEU A 1 123 ? -14.636 0.508 4.079 1.00 23.79 253 LEU A N 1
ATOM 775 C CA . LEU A 1 123 ? -13.702 0.361 2.961 1.00 24.89 253 LEU A CA 1
ATOM 776 C C . LEU A 1 123 ? -12.421 -0.364 3.349 1.00 25.10 253 LEU A C 1
ATOM 777 O O . LEU A 1 123 ? -11.862 -1.105 2.538 1.00 27.04 253 LEU A O 1
ATOM 782 N N . TYR A 1 124 ? -11.952 -0.170 4.576 1.00 25.13 254 TYR A N 1
ATOM 783 C CA . TYR A 1 124 ? -10.737 -0.877 5.043 1.00 24.56 254 TYR A CA 1
ATOM 784 C C . TYR A 1 124 ? -11.042 -2.343 5.370 1.00 24.77 254 TYR A C 1
ATOM 785 O O . TYR A 1 124 ? -10.223 -3.241 5.140 1.00 24.92 254 TYR A O 1
ATOM 794 N N . ALA A 1 125 ? -12.229 -2.588 5.912 1.00 23.93 255 ALA A N 1
ATOM 795 C CA . ALA A 1 125 ? -12.688 -3.943 6.160 1.00 24.26 255 ALA A CA 1
ATOM 796 C C . ALA A 1 125 ? -12.848 -4.684 4.851 1.00 24.96 255 ALA A C 1
ATOM 797 O O . ALA A 1 125 ? -12.430 -5.844 4.744 1.00 26.35 255 ALA A O 1
ATOM 799 N N . VAL A 1 126 ? -13.468 -4.033 3.861 1.00 24.78 256 VAL A N 1
ATOM 800 C CA . VAL A 1 126 ? -13.662 -4.642 2.547 1.00 25.66 256 VAL A CA 1
ATOM 801 C C . VAL A 1 126 ? -12.285 -4.926 1.932 1.00 27.07 256 VAL A C 1
ATOM 802 O O . VAL A 1 126 ? -12.040 -6.031 1.457 1.00 28.06 256 VAL A O 1
ATOM 806 N N . HIS A 1 127 ? -11.391 -3.941 1.984 1.00 27.05 257 HIS A N 1
ATOM 807 C CA . HIS A 1 127 ? -10.070 -4.047 1.340 1.00 27.80 257 HIS A CA 1
ATOM 808 C C . HIS A 1 127 ? -9.289 -5.220 1.892 1.00 28.14 257 HIS A C 1
ATOM 809 O O . HIS A 1 127 ? -8.567 -5.886 1.149 1.00 29.10 257 HIS A O 1
ATOM 816 N N . GLY A 1 128 ? -9.451 -5.481 3.185 1.00 28.03 258 GLY A N 1
ATOM 817 C CA . GLY A 1 128 ? -8.732 -6.554 3.855 1.00 28.68 258 GLY A CA 1
ATOM 818 C C . GLY A 1 128 ? -9.423 -7.900 3.789 1.00 29.47 258 GLY A C 1
ATOM 819 O O . GLY A 1 128 ? -8.934 -8.873 4.365 1.00 29.87 258 GLY A O 1
ATOM 820 N N . ASN A 1 129 ? -10.568 -7.958 3.102 1.00 29.62 259 ASN A N 1
ATOM 821 C CA . ASN A 1 129 ? -11.380 -9.182 3.052 1.00 30.04 259 ASN A CA 1
ATOM 822 C C . ASN A 1 129 ? -11.781 -9.664 4.462 1.00 29.70 259 ASN A C 1
ATOM 823 O O . ASN A 1 129 ? -11.708 -10.850 4.775 1.00 29.81 259 ASN A O 1
ATOM 828 N N . HIS A 1 130 ? -12.217 -8.734 5.308 1.00 28.95 260 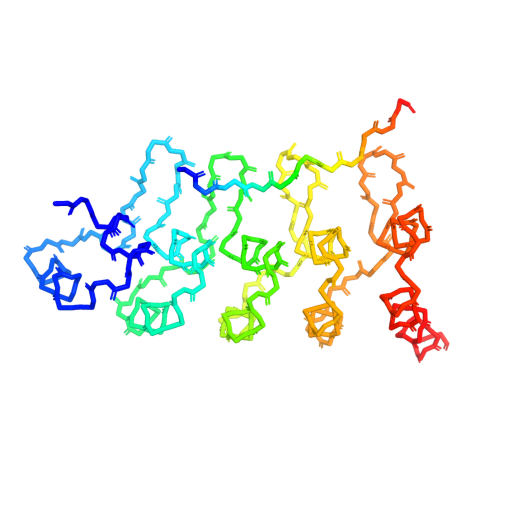HIS A N 1
ATOM 829 C CA . HIS A 1 130 ? -12.622 -9.065 6.665 1.00 27.90 260 HIS A CA 1
ATOM 830 C C . HIS A 1 130 ? -14.134 -9.162 6.775 1.00 28.34 260 HIS A C 1
ATOM 831 O O . HIS A 1 130 ? -14.787 -8.204 7.149 1.00 27.80 260 HIS A O 1
ATOM 838 N N . VAL A 1 131 ? -14.683 -10.335 6.458 1.00 28.65 261 VAL A N 1
ATOM 839 C CA . VAL A 1 131 ? -16.129 -10.477 6.313 1.00 29.12 261 VAL A CA 1
ATOM 840 C C . VAL A 1 131 ? -16.871 -10.208 7.604 1.00 29.60 261 VAL A C 1
ATOM 841 O O . VAL A 1 131 ? -17.940 -9.607 7.592 1.00 29.56 261 VAL A O 1
ATOM 845 N N . LYS A 1 132 ? -16.315 -10.671 8.723 1.00 29.99 262 LYS A N 1
ATOM 846 C CA . LYS A 1 132 ? -17.014 -10.532 9.996 1.00 30.05 262 LYS A CA 1
ATOM 847 C C . LYS A 1 132 ? -17.079 -9.059 10.385 1.00 29.42 262 LYS A C 1
ATOM 848 O O . LYS A 1 132 ? -18.115 -8.589 10.864 1.00 29.34 262 LYS A O 1
ATOM 850 N N . CYS A 1 133 ? -15.983 -8.338 10.150 1.00 28.86 263 CYS A N 1
ATOM 851 C CA . CYS A 1 133 ? -15.907 -6.894 10.395 1.00 28.63 263 CYS A CA 1
ATOM 852 C C . CYS A 1 133 ? -16.910 -6.132 9.535 1.00 27.88 263 CYS A C 1
ATOM 853 O O . CYS A 1 133 ? -17.558 -5.203 10.017 1.00 27.98 263 CYS A O 1
ATOM 856 N N . VAL A 1 134 ? -17.037 -6.530 8.272 1.00 27.25 264 VAL A N 1
ATOM 857 C CA . VAL A 1 134 ? -17.962 -5.881 7.349 1.00 26.72 264 VAL A CA 1
ATOM 858 C C . VAL A 1 134 ? -19.383 -6.063 7.881 1.00 26.74 264 VAL A C 1
ATOM 859 O O . VAL A 1 134 ? -20.164 -5.121 7.916 1.00 26.15 264 VAL A O 1
ATOM 863 N N . LYS A 1 135 ? -19.701 -7.285 8.302 1.00 27.40 265 LYS A N 1
ATOM 864 C CA . LYS A 1 135 ? -21.038 -7.593 8.810 1.00 28.98 265 LYS A CA 1
ATOM 865 C C . LYS A 1 135 ? -21.358 -6.707 10.003 1.00 29.14 265 LYS A C 1
ATOM 866 O O . LYS A 1 135 ? -22.453 -6.113 10.104 1.00 29.57 265 LYS A O 1
ATOM 872 N N . MET A 1 136 ? -20.384 -6.608 10.896 1.00 28.75 266 MET A N 1
ATOM 873 C CA . MET A 1 136 ? -20.519 -5.865 12.133 1.00 29.36 266 MET A CA 1
ATOM 874 C C . MET A 1 136 ? -20.715 -4.372 11.909 1.00 28.24 266 MET A C 1
ATOM 875 O O . MET A 1 136 ? -21.558 -3.753 12.569 1.00 28.26 266 MET A O 1
ATOM 880 N N . LEU A 1 137 ? -19.930 -3.807 10.991 1.00 27.11 267 LEU A N 1
ATOM 881 C CA . LEU A 1 137 ? -20.066 -2.401 10.579 1.00 26.59 267 LEU A CA 1
ATOM 882 C C . LEU A 1 137 ? -21.450 -2.101 9.999 1.00 27.39 267 LEU A C 1
ATOM 883 O O . LEU A 1 137 ? -22.099 -1.126 10.394 1.00 27.67 267 LEU A O 1
ATOM 888 N N . LEU A 1 138 ? -21.903 -2.951 9.082 1.00 27.20 268 LEU A N 1
ATOM 889 C CA . LEU A 1 138 ? -23.184 -2.755 8.429 1.00 28.43 268 LEU A CA 1
ATOM 890 C C . LEU A 1 138 ? -24.326 -2.787 9.454 1.00 29.73 268 LEU A C 1
ATOM 891 O O . LEU A 1 138 ? -25.317 -2.066 9.322 1.00 30.93 268 LEU A O 1
ATOM 896 N N . GLU A 1 139 ? -24.158 -3.611 10.487 1.00 31.33 269 GLU A N 1
ATOM 897 C CA . GLU A 1 139 ? -25.160 -3.776 11.539 1.00 33.36 269 GLU A CA 1
ATOM 898 C C . GLU A 1 139 ? -25.147 -2.560 12.475 1.00 33.62 269 GLU A C 1
ATOM 899 O O . GLU A 1 139 ? -26.160 -2.240 13.105 1.00 33.98 269 GLU A O 1
ATOM 905 N N . SER A 1 140 ? -23.997 -1.884 12.536 1.00 33.29 270 SER A N 1
ATOM 906 C CA . SER A 1 140 ? -23.821 -0.675 13.345 1.00 33.74 270 SER A CA 1
ATOM 907 C C . SER A 1 140 ? -24.136 0.641 12.604 1.00 32.93 270 SER A C 1
ATOM 908 O O . SER A 1 140 ? -23.982 1.728 13.168 1.00 33.92 270 SER A O 1
ATOM 911 N N . GLY A 1 141 ? -24.576 0.543 11.353 1.00 31.82 271 GLY A N 1
ATOM 912 C CA . GLY A 1 141 ? -25.014 1.704 10.587 1.00 30.49 271 GLY A CA 1
ATOM 913 C C . GLY A 1 141 ? -24.036 2.203 9.535 1.00 29.22 271 GLY A C 1
ATOM 914 O O . GLY A 1 141 ? -24.202 3.308 9.010 1.00 29.15 271 GLY A O 1
ATOM 915 N N . ALA A 1 142 ? -23.024 1.406 9.211 1.00 27.82 272 ALA A N 1
ATOM 916 C CA . ALA A 1 142 ? -22.094 1.789 8.151 1.00 27.27 272 ALA A CA 1
ATOM 917 C C . ALA A 1 142 ? -22.834 1.675 6.824 1.00 27.44 272 ALA A C 1
ATOM 918 O O . ALA A 1 142 ? -23.497 0.664 6.561 1.00 28.14 272 ALA A O 1
ATOM 920 N N . ASP A 1 143 ? -22.744 2.723 6.008 1.00 27.34 273 ASP A N 1
ATOM 921 C CA . ASP A 1 143 ? -23.536 2.831 4.779 1.00 27.09 273 ASP A CA 1
ATOM 922 C C . ASP A 1 143 ? -22.682 2.392 3.585 1.00 27.34 273 ASP A C 1
ATOM 923 O O . ASP A 1 143 ? -21.703 3.058 3.235 1.00 27.14 273 ASP A O 1
ATOM 928 N N . PRO A 1 144 ? -23.041 1.250 2.960 1.00 26.99 274 PRO A N 1
ATOM 929 C CA . PRO A 1 144 ? -22.226 0.699 1.881 1.00 27.27 274 PRO A CA 1
ATOM 930 C C . PRO A 1 144 ? -22.309 1.439 0.545 1.00 27.71 274 PRO A C 1
ATOM 931 O O . PRO A 1 144 ? -21.605 1.066 -0.388 1.00 28.54 274 PRO A O 1
ATOM 935 N N . THR A 1 145 ? -23.147 2.474 0.454 1.00 29.01 275 THR A N 1
ATOM 936 C CA . THR A 1 145 ? -23.311 3.230 -0.794 1.00 29.71 275 THR A CA 1
ATOM 937 C C . THR A 1 145 ? -22.590 4.572 -0.780 1.00 29.15 275 THR A C 1
ATOM 938 O O . THR A 1 145 ? -22.663 5.306 -1.740 1.00 30.17 275 THR A O 1
ATOM 942 N N . ILE A 1 146 ? -21.886 4.887 0.302 1.00 28.89 276 ILE A N 1
ATOM 943 C CA . ILE A 1 146 ? -21.107 6.119 0.356 1.00 29.04 276 ILE A CA 1
ATOM 944 C C . ILE A 1 146 ? -19.882 5.879 -0.518 1.00 28.75 276 ILE A C 1
ATOM 945 O O . ILE A 1 146 ? -19.295 4.808 -0.459 1.00 28.06 276 ILE A O 1
ATOM 950 N N . GLU A 1 147 ? -19.507 6.876 -1.310 1.00 29.55 277 GLU A N 1
ATOM 951 C CA . GLU A 1 147 ? -18.448 6.729 -2.307 1.00 30.45 277 GLU A CA 1
ATOM 952 C C . GLU A 1 147 ? -17.199 7.463 -1.894 1.00 30.41 277 GLU A C 1
ATOM 953 O O . GLU A 1 147 ? -17.283 8.457 -1.169 1.00 31.02 277 GLU A O 1
ATOM 959 N N . THR A 1 148 ? -16.043 7.000 -2.376 1.00 30.46 278 THR A N 1
ATOM 960 C CA . THR A 1 148 ? -14.811 7.791 -2.278 1.00 31.13 278 THR A CA 1
ATOM 961 C C . THR A 1 148 ? -14.886 8.950 -3.268 1.00 32.36 278 THR A C 1
ATOM 962 O O . THR A 1 148 ? -15.792 9.004 -4.100 1.00 32.16 278 THR A O 1
ATOM 966 N N . ASP A 1 149 ? -13.915 9.859 -3.223 1.00 33.56 279 ASP A N 1
ATOM 967 C CA . ASP A 1 149 ? -13.860 10.928 -4.230 1.00 35.17 279 ASP A CA 1
ATOM 968 C C . ASP A 1 149 ? -13.696 10.377 -5.649 1.00 34.80 279 ASP A C 1
ATOM 969 O O . ASP A 1 149 ? -13.953 11.084 -6.615 1.00 35.19 279 ASP A O 1
ATOM 974 N N . SER A 1 150 ? -13.300 9.105 -5.756 1.00 34.31 280 SER A N 1
ATOM 975 C CA . SER A 1 150 ? -13.113 8.432 -7.050 1.00 34.18 280 SER A CA 1
ATOM 976 C C . SER A 1 150 ? -14.402 7.934 -7.641 1.00 33.75 280 SER A C 1
ATOM 977 O O . SER A 1 150 ? -14.432 7.546 -8.799 1.00 34.80 280 SER A O 1
ATOM 980 N N . GLY A 1 151 ? -15.467 7.916 -6.850 1.00 33.03 281 GLY A N 1
ATOM 981 C CA . GLY A 1 151 ? -16.773 7.532 -7.357 1.00 32.71 281 GLY A CA 1
ATOM 982 C C . GLY A 1 151 ? -17.172 6.086 -7.120 1.00 32.36 281 GLY A C 1
ATOM 983 O O . GLY A 1 151 ? -18.204 5.624 -7.628 1.00 33.33 281 GLY A O 1
ATOM 984 N N . TYR A 1 152 ? -16.371 5.360 -6.350 1.00 31.56 282 TYR A N 1
ATOM 985 C CA . TYR A 1 152 ? -16.709 3.986 -6.016 1.00 30.70 282 TYR A CA 1
ATOM 986 C C . TYR A 1 152 ? -17.146 3.845 -4.558 1.00 29.81 282 TYR A C 1
ATOM 987 O O . TYR A 1 152 ? -16.655 4.562 -3.684 1.00 28.54 282 TYR A O 1
ATOM 996 N N . ASN A 1 153 ? -18.103 2.950 -4.325 1.00 28.95 283 ASN A N 1
ATOM 997 C CA . ASN A 1 153 ? -18.553 2.629 -2.982 1.00 28.47 283 ASN A CA 1
ATOM 998 C C . ASN A 1 153 ? -18.000 1.277 -2.508 1.00 27.98 283 ASN A C 1
ATOM 999 O O . ASN A 1 153 ? -17.103 0.708 -3.162 1.00 27.78 283 ASN A O 1
ATOM 1004 N N . SER A 1 154 ? -18.510 0.771 -1.379 1.00 27.75 284 SER A N 1
ATOM 1005 C CA A SER A 1 154 ? -17.957 -0.439 -0.769 0.50 27.85 284 SER A CA 1
ATOM 1006 C CA B SER A 1 154 ? -17.971 -0.445 -0.762 0.50 27.90 284 SER A CA 1
ATOM 1007 C C . SER A 1 154 ? -18.294 -1.674 -1.595 1.00 28.68 284 SER A C 1
ATOM 1008 O O . SER A 1 154 ? -17.465 -2.570 -1.731 1.00 29.04 284 SER A O 1
ATOM 1013 N N . MET A 1 155 ? -19.512 -1.709 -2.141 1.00 29.99 285 MET A N 1
ATOM 1014 C CA . MET A 1 155 ? -19.934 -2.773 -3.054 1.00 31.86 285 MET A CA 1
ATOM 1015 C C . MET A 1 155 ? -19.013 -2.774 -4.274 1.00 31.98 285 MET A C 1
ATOM 1016 O O . MET A 1 155 ? -18.430 -3.805 -4.622 1.00 32.52 285 MET A O 1
ATOM 1021 N N . ASP A 1 156 ? -18.840 -1.608 -4.887 1.00 31.89 286 ASP A N 1
ATOM 1022 C CA . ASP A 1 156 ? -17.923 -1.477 -6.028 1.00 32.44 286 ASP A CA 1
ATOM 1023 C C . ASP A 1 156 ? -16.545 -2.054 -5.728 1.00 31.49 286 ASP A C 1
ATOM 1024 O O . ASP A 1 156 ? -15.988 -2.777 -6.558 1.00 31.69 286 ASP A O 1
ATOM 1029 N N . LEU A 1 157 ? -16.003 -1.735 -4.550 1.00 30.67 287 LEU A N 1
ATOM 1030 C CA . LEU A 1 157 ? -14.663 -2.165 -4.159 1.00 29.87 287 LEU A CA 1
ATOM 1031 C C . LEU A 1 157 ? -14.566 -3.684 -3.974 1.00 29.97 287 LEU A C 1
ATOM 1032 O O . LEU A 1 157 ? -13.575 -4.316 -4.353 1.00 28.99 287 LEU A O 1
ATOM 1037 N N . ALA A 1 158 ? -15.597 -4.250 -3.366 1.00 28.99 288 ALA A N 1
ATOM 1038 C CA . ALA A 1 158 ? -15.696 -5.682 -3.154 1.00 29.66 288 ALA A CA 1
ATOM 1039 C C . ALA A 1 158 ? -15.756 -6.409 -4.489 1.00 29.96 288 ALA A C 1
ATOM 1040 O O . ALA A 1 158 ? -15.091 -7.430 -4.667 1.00 31.57 288 ALA A O 1
ATOM 1042 N N . VAL A 1 159 ? -16.552 -5.885 -5.422 1.00 30.53 289 VAL A N 1
ATOM 1043 C CA . VAL A 1 159 ? -16.649 -6.447 -6.769 1.00 31.34 289 VAL A CA 1
ATOM 1044 C C . VAL A 1 159 ? -15.288 -6.314 -7.466 1.00 32.11 289 VAL A C 1
ATOM 1045 O O . VAL A 1 159 ? -14.767 -7.272 -8.020 1.00 33.75 289 VAL A O 1
ATOM 1049 N N . ALA A 1 160 ? -14.701 -5.132 -7.409 1.00 32.32 290 ALA A N 1
ATOM 1050 C CA . ALA A 1 160 ? -13.410 -4.903 -8.057 1.00 33.08 290 ALA A CA 1
ATOM 1051 C C . ALA A 1 160 ? -12.337 -5.884 -7.594 1.00 33.79 290 ALA A C 1
ATOM 1052 O O . ALA A 1 160 ? -11.611 -6.427 -8.420 1.00 34.74 290 ALA A O 1
ATOM 1054 N N . LEU A 1 161 ? -12.248 -6.128 -6.287 1.00 33.70 291 LEU A N 1
ATOM 1055 C CA . LEU A 1 161 ? -11.214 -7.005 -5.701 1.00 33.45 291 LEU A CA 1
ATOM 1056 C C . LEU A 1 161 ? -11.555 -8.504 -5.740 1.00 33.34 291 LEU A C 1
ATOM 1057 O O . LEU A 1 161 ? -10.707 -9.347 -5.448 1.00 33.47 291 LEU A O 1
ATOM 1062 N N . GLY A 1 162 ? -12.791 -8.835 -6.089 1.00 32.85 292 GLY A N 1
ATOM 1063 C CA . GLY A 1 162 ? -13.199 -10.233 -6.218 1.00 33.08 292 GLY A CA 1
ATOM 1064 C C . GLY A 1 162 ? -13.426 -10.930 -4.890 1.00 32.92 292 GLY A C 1
ATOM 1065 O O . GLY A 1 162 ? -13.197 -12.142 -4.749 1.00 32.96 292 GLY A O 1
ATOM 1066 N N . TYR A 1 163 ? -13.894 -10.167 -3.911 1.00 32.24 293 TYR A N 1
ATOM 1067 C CA . TYR A 1 163 ? -14.195 -10.717 -2.607 1.00 31.42 293 TYR A CA 1
ATOM 1068 C C . TYR A 1 163 ? -15.659 -11.096 -2.558 1.00 31.08 293 TYR A C 1
ATOM 1069 O O . TYR A 1 163 ? -16.504 -10.285 -2.201 1.00 29.70 293 TYR A O 1
ATOM 1078 N N . ARG A 1 164 ? -15.952 -12.336 -2.945 1.00 30.99 294 ARG A N 1
ATOM 1079 C CA . ARG A 1 164 ? -17.333 -12.772 -3.160 1.00 31.27 294 ARG A CA 1
ATOM 1080 C C . ARG A 1 164 ? -18.176 -12.853 -1.889 1.00 30.43 294 ARG A C 1
ATOM 1081 O O . ARG A 1 164 ? -19.365 -12.551 -1.91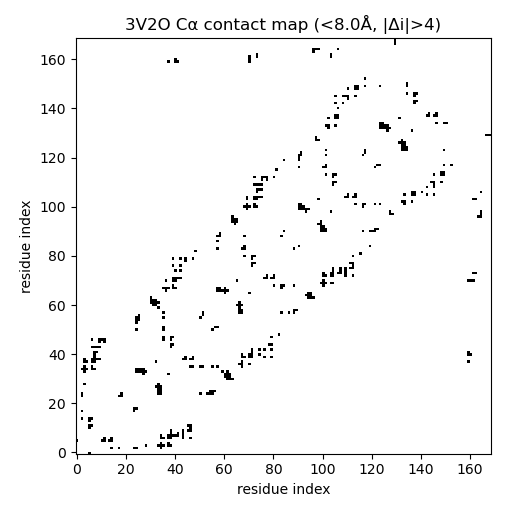8 1.00 30.31 294 ARG A O 1
ATOM 1089 N N . SER A 1 165 ? -17.574 -13.311 -0.793 1.00 30.41 295 SER A N 1
ATOM 1090 C CA . SER A 1 165 ? -18.269 -13.403 0.504 1.00 29.95 295 SER A CA 1
ATOM 1091 C C . SER A 1 165 ? -18.629 -11.999 1.002 1.00 28.92 295 SER A C 1
ATOM 1092 O O . SER A 1 165 ? -19.753 -11.762 1.447 1.00 28.48 295 SER A O 1
ATOM 1095 N N . VAL A 1 166 ? -17.656 -11.085 0.933 1.00 27.71 296 VAL A N 1
ATOM 1096 C CA . VAL A 1 166 ? -17.866 -9.660 1.280 1.00 26.55 296 VAL A CA 1
ATOM 1097 C C . VAL A 1 166 ? -18.976 -9.027 0.420 1.00 26.86 296 VAL A C 1
ATOM 1098 O O . VAL A 1 166 ? -19.914 -8.419 0.952 1.00 28.47 296 VAL A O 1
ATOM 1102 N N . GLN A 1 167 ? -18.901 -9.228 -0.898 1.00 27.07 297 GLN A N 1
ATOM 1103 C CA . GLN A 1 167 ? -19.955 -8.796 -1.843 1.00 26.72 297 GLN A CA 1
ATOM 1104 C C . GLN A 1 167 ? -21.339 -9.267 -1.410 1.00 26.53 297 GLN A C 1
ATOM 1105 O O . GLN A 1 167 ? -22.295 -8.493 -1.407 1.00 26.29 297 GLN A O 1
ATOM 1111 N N . GLN A 1 168 ? -21.445 -10.545 -1.066 1.00 27.25 298 GLN A N 1
ATOM 1112 C CA . GLN A 1 168 ? -22.753 -11.121 -0.720 1.00 28.22 298 GLN A CA 1
ATOM 1113 C C . GLN A 1 168 ? -23.369 -10.531 0.548 1.00 28.25 298 GLN A C 1
ATOM 1114 O O . GLN A 1 168 ? -24.600 -10.335 0.639 1.00 28.60 298 GLN A O 1
ATOM 1120 N N . VAL A 1 169 ? -22.515 -10.270 1.530 1.00 28.03 299 VAL A N 1
ATOM 1121 C CA . VAL A 1 169 ? -22.924 -9.666 2.799 1.00 28.24 299 VAL A CA 1
ATOM 1122 C C . VAL A 1 169 ? -23.450 -8.257 2.553 1.00 27.83 299 VAL A C 1
ATOM 1123 O O . VAL A 1 169 ? -24.486 -7.859 3.077 1.00 27.06 299 VAL A O 1
ATOM 1127 N N . ILE A 1 170 ? -22.753 -7.516 1.710 1.00 27.95 300 ILE A N 1
ATOM 1128 C CA . ILE A 1 170 ? -23.164 -6.158 1.412 1.00 29.09 300 ILE A CA 1
ATOM 1129 C C . ILE A 1 170 ? -24.438 -6.149 0.575 1.00 30.16 300 ILE A C 1
ATOM 1130 O O . ILE A 1 170 ? -25.349 -5.392 0.866 1.00 31.27 300 ILE A O 1
ATOM 1135 N N . GLU A 1 171 ? -24.501 -7.004 -0.447 1.00 31.43 301 GLU A N 1
ATOM 1136 C CA . GLU A 1 171 ? -25.677 -7.073 -1.308 1.00 32.72 301 GLU A CA 1
ATOM 1137 C C . GLU A 1 171 ? -26.914 -7.524 -0.542 1.00 33.09 301 GLU A C 1
ATOM 1138 O O . GLU A 1 171 ? -28.028 -7.025 -0.778 1.00 33.66 301 GLU A O 1
ATOM 1144 N N . SER A 1 172 ? -26.708 -8.488 0.358 1.00 33.26 302 SER A N 1
ATOM 1145 C CA . SER A 1 172 ? -27.755 -9.004 1.235 1.00 33.23 302 SER A CA 1
ATOM 1146 C C . SER A 1 172 ? -28.360 -7.900 2.115 1.00 33.23 302 SER A C 1
ATOM 1147 O O . SER A 1 172 ? -29.590 -7.787 2.240 1.00 32.86 302 SER A O 1
ATOM 1150 N N . HIS A 1 173 ? -27.486 -7.094 2.713 1.00 32.46 303 HIS A N 1
ATOM 1151 C CA . HIS A 1 173 ? -27.871 -5.970 3.571 1.00 32.76 303 HIS A CA 1
ATOM 1152 C C . HIS A 1 173 ? -28.712 -4.940 2.813 1.00 33.21 303 HIS A C 1
ATOM 1153 O O . HIS A 1 173 ? -29.792 -4.539 3.264 1.00 33.42 303 HIS A O 1
ATOM 1160 N N . LEU A 1 174 ? -28.204 -4.533 1.656 1.00 33.68 304 LEU A N 1
ATOM 1161 C CA . LEU A 1 174 ? -28.894 -3.613 0.762 1.00 35.00 304 LEU A CA 1
ATOM 1162 C C . LEU A 1 174 ? -30.267 -4.118 0.395 1.00 36.59 304 LEU A C 1
ATOM 1163 O O . LEU A 1 174 ? -31.245 -3.375 0.475 1.00 37.18 304 LEU A O 1
ATOM 1168 N N . LEU A 1 175 ? -30.332 -5.388 -0.001 1.00 37.90 305 LEU A N 1
ATOM 1169 C CA . LEU A 1 175 ? -31.587 -6.021 -0.396 1.00 40.01 305 LEU A CA 1
ATOM 1170 C C . LEU A 1 175 ? -32.623 -5.976 0.723 1.00 41.70 305 LEU A C 1
ATOM 1171 O O . LEU A 1 175 ? -33.813 -5.725 0.479 1.00 42.33 305 LEU A O 1
ATOM 1176 N N . LYS A 1 176 ? -32.182 -6.219 1.953 1.00 43.06 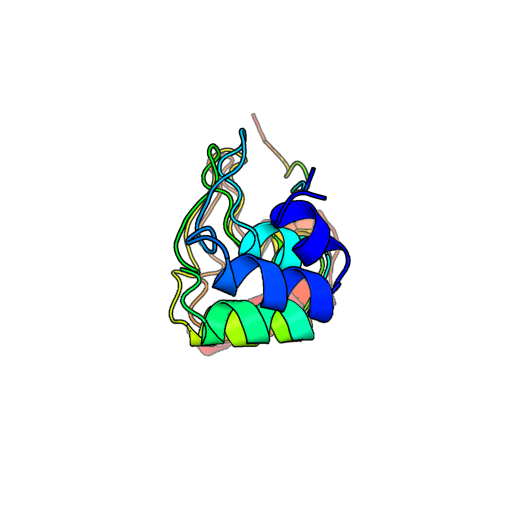306 LYS A N 1
ATOM 1177 C CA . LYS A 1 176 ? -33.101 -6.190 3.091 1.00 45.15 306 LYS A CA 1
ATOM 1178 C C . LYS A 1 176 ? -33.659 -4.789 3.353 1.00 45.88 306 LYS A C 1
ATOM 1179 O O . LYS A 1 176 ? -34.812 -4.656 3.766 1.00 46.66 306 LYS A O 1
ATOM 1185 N N . LEU A 1 177 ? -32.864 -3.753 3.076 1.00 45.75 307 LEU A N 1
ATOM 1186 C CA . LEU A 1 177 ? -33.330 -2.365 3.198 1.00 46.69 307 LEU A CA 1
ATOM 1187 C C . LEU A 1 177 ? -34.392 -1.966 2.162 1.00 47.83 307 LEU A C 1
ATOM 1188 O O . LEU A 1 177 ? -35.345 -1.249 2.479 1.00 48.65 307 LEU A O 1
ATOM 1193 N N . LEU A 1 178 ? -34.237 -2.428 0.926 1.00 48.11 308 LEU A N 1
ATOM 1194 C CA . LEU A 1 178 ? -35.131 -2.009 -0.150 1.00 48.80 308 LEU A CA 1
ATOM 1195 C C . LEU A 1 178 ? -36.404 -2.841 -0.180 1.00 49.63 308 LEU A C 1
ATOM 1196 O O . LEU A 1 178 ? -37.373 -2.516 0.510 1.00 50.57 308 LEU A O 1
ATOM 1201 N N . LEU B 2 9 ? 5.211 2.136 13.109 1.00 58.68 9 LEU B N 1
ATOM 1202 C CA . LEU B 2 9 ? 4.171 3.177 12.879 1.00 56.50 9 LEU B CA 1
ATOM 1203 C C . LEU B 2 9 ? 2.914 2.559 12.250 1.00 52.20 9 LEU B C 1
ATOM 1204 O O . LEU B 2 9 ? 2.951 2.120 11.096 1.00 52.38 9 LEU B O 1
ATOM 1206 N N . PRO B 2 10 ? 1.804 2.514 13.011 1.00 49.51 10 PRO B N 1
ATOM 1207 C CA . PRO B 2 10 ? 0.537 1.944 12.543 1.00 46.72 10 PRO B CA 1
ATOM 1208 C C . PRO B 2 10 ? 0.111 2.543 11.203 1.00 45.73 10 PRO B C 1
ATOM 1209 O O . PRO B 2 10 ? 0.070 3.766 11.069 1.00 47.31 10 PRO B O 1
ATOM 1213 N N . THR B 2 11 ? -0.186 1.690 10.224 1.00 44.22 11 THR B N 1
ATOM 1214 C CA . THR B 2 11 ? -0.421 2.152 8.853 1.00 43.52 11 THR B CA 1
ATOM 1215 C C . THR B 2 11 ? -1.688 1.562 8.255 1.00 40.41 11 THR B C 1
ATOM 1216 O O . THR B 2 11 ? -1.998 0.392 8.452 1.00 40.70 11 THR B O 1
ATOM 1220 N N . LEU B 2 12 ? -2.398 2.383 7.499 1.00 38.45 12 LEU B N 1
ATOM 1221 C CA . LEU B 2 12 ? -3.546 1.911 6.755 1.00 36.28 12 LEU B CA 1
ATOM 1222 C C . LEU B 2 12 ? -3.125 1.676 5.317 1.00 36.19 12 LEU B C 1
ATOM 1223 O O . LEU B 2 12 ? -2.283 2.405 4.801 1.00 37.16 12 LEU B O 1
ATOM 1228 N N . PRO B 2 13 ? -3.709 0.655 4.671 1.00 35.62 13 PRO B N 1
ATOM 1229 C CA . PRO B 2 13 ? -3.440 0.346 3.274 1.00 36.32 13 PRO B CA 1
ATOM 1230 C C . PRO B 2 13 ? -3.826 1.481 2.353 1.00 35.90 13 PRO B C 1
ATOM 1231 O O . PRO B 2 13 ? -4.821 2.167 2.581 1.00 34.56 13 PRO B O 1
ATOM 1235 N N . LYS B 2 14 ? -3.028 1.682 1.313 1.00 37.26 14 LYS B N 1
ATOM 1236 C CA . LYS B 2 14 ? -3.367 2.655 0.286 1.00 38.02 14 LYS B CA 1
ATOM 1237 C C . LYS B 2 14 ? -4.542 2.073 -0.484 1.00 36.39 14 LYS B C 1
ATOM 1238 O O . LYS B 2 14 ? -4.470 0.950 -0.974 1.00 37.54 14 LYS B O 1
ATOM 1244 N N . LEU B 2 15 ? -5.638 2.812 -0.540 1.00 34.92 15 LEU B N 1
ATOM 1245 C CA . LEU B 2 15 ? -6.829 2.353 -1.243 1.00 34.15 15 LEU B CA 1
ATOM 1246 C C . LEU B 2 15 ? -6.835 2.836 -2.705 1.00 34.69 15 LEU B C 1
ATOM 1247 O O . LEU B 2 15 ? -6.205 3.856 -3.021 1.00 35.23 15 LEU B O 1
ATOM 1252 N N . PRO B 2 16 ? -7.560 2.115 -3.591 1.00 34.85 16 PRO B N 1
ATOM 1253 C CA . PRO B 2 16 ? -7.670 2.498 -5.001 1.00 36.33 16 PRO B CA 1
ATOM 1254 C C . PRO B 2 16 ? -8.111 3.947 -5.220 1.00 37.66 16 PRO B C 1
ATOM 1255 O O . PRO B 2 16 ? -9.039 4.430 -4.558 1.00 38.24 16 PRO B O 1
ATOM 1259 N N . SER B 2 17 ? -7.437 4.618 -6.144 1.00 39.32 17 SER B N 1
ATOM 1260 C CA . SER B 2 17 ? -7.640 6.029 -6.412 1.00 42.07 17 SER B CA 1
ATOM 1261 C C . SER B 2 17 ? -7.762 6.197 -7.923 1.00 44.16 17 SER B C 1
ATOM 1262 O O . SER B 2 17 ? -6.787 5.987 -8.649 1.00 46.00 17 SER B O 1
ATOM 1265 N N . LEU B 2 18 ? -8.954 6.549 -8.407 1.00 44.39 18 LEU B N 1
ATOM 1266 C CA . LEU B 2 18 ? -9.206 6.611 -9.851 1.00 46.12 18 LEU B CA 1
ATOM 1267 C C . LEU B 2 18 ? -9.164 8.042 -10.349 1.00 50.23 18 LEU B C 1
ATOM 1268 O O . LEU B 2 18 ? -9.690 8.946 -9.696 1.00 52.16 18 LEU B O 1
ATOM 1273 N N . SER B 2 19 ? -8.545 8.248 -11.510 1.00 52.70 19 SER B N 1
ATOM 1274 C CA . SER B 2 19 ? -8.527 9.561 -12.155 1.00 57.60 19 SER B CA 1
ATOM 1275 C C . SER B 2 19 ? -9.922 9.949 -12.664 1.00 58.56 19 SER B C 1
ATOM 1276 O O . SER B 2 19 ? -10.813 9.106 -12.802 1.00 55.11 19 SER B O 1
#

B-factor: mean 35.21, std 8.19, range [18.86, 63.24]

Secondary structure (DSSP, 8-state):
--HHHHHHHT-HHHHHHHHHHS--TT---TT---HHHHHHHTT-HHHHHHHHHTT--TT---TT---HHHHHHHHT-HHHHHHHHHTT--SS---TTS--HHHHHHHTT-HHHHHHHHHTT--TT---TTS--HHHHHHHHT-HHHHHHHHHHHHHH-/---PPPPP---

Radius of gyration: 16.27 Å; Cα contacts (8 Å, |Δi|>4): 293; chains: 2; bounding box: 44×27×50 Å

Sequence (169 aa):
LSVHQLAAQGEMLYLATRIEQENVINHTDEEGFTPLMWAAAHGQIAVVEFLLQNGADPQLLGKGRESALSSLACSKGYTDIVKMLLDCGVDVNEYDWNGGTPLLYAVHGNHVKCVKMLLESGADPTIETDSGYNSSMDLAVALGYRSVQQVIESHLLKLLLPTLPKLPSLS

InterPro domains:
  IPR002110 Ankyrin repeat [PF00023] (182-210)
  IPR002110 Ankyrin repeat [PF12796] (215-276)
  IPR002110 Ankyrin repeat [PR01415] (182-197)
  IPR002110 Ankyrin repeat [PR01415] (263-277)
  IPR002110 Ankyrin repeat [PS50088] (181-213)
  IPR002110 Ankyrin repeat [PS50088] (214-246)
  IPR002110 Ankyrin repeat [PS50088] (247-279)
  IPR002110 Ankyrin repeat [SM00248] (181-210)
  IPR002110 Ankyrin repeat [SM00248] (214-243)
  IPR002110 Ankyrin repeat [SM00248] (247-276)
  IPR036770 Ankyrin repeat-containing domain superfamily [G3DSA:1.25.40.20] (148-313)
  IPR036770 Ankyrin repeat-containing domain superfamily [SSF48403] (154-299)